Protein AF-A0A151R615-F1 (afdb_monomer)

Radius of gyration: 16.31 Å; Cα contacts (8 Å, |Δi|>4): 35; chains: 1; bounding box: 26×44×36 Å

InterPro domains:
  IPR012337 Ribonuclease H-like superfamil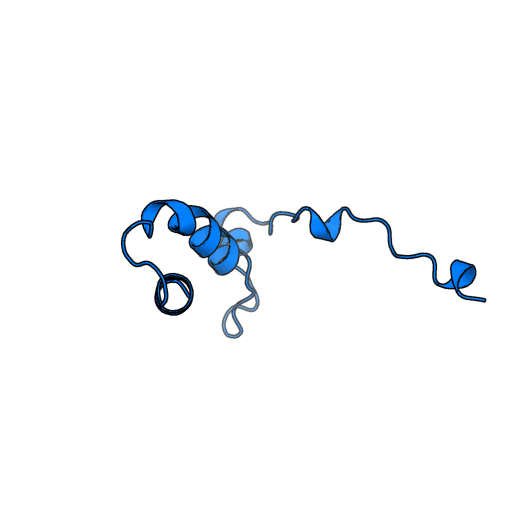y [SSF53098] (5-49)
  IPR036397 Ribonuclease H superfamily [G3DSA:3.30.420.10] (1-56)

pLDDT: mean 88.89, std 9.92, range [54.0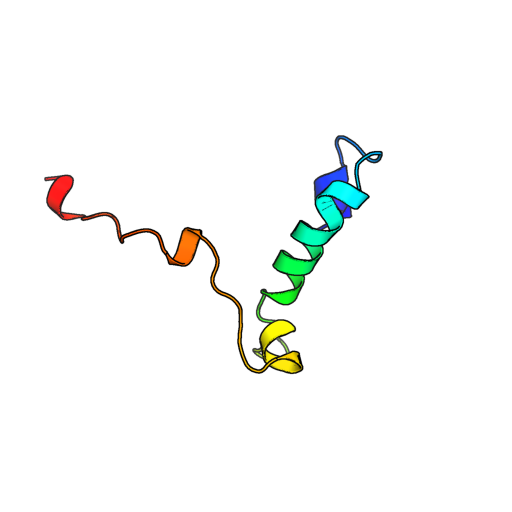3, 98.06]

Solvent-accessible surface area (backbone atoms only — not comparable to full-atom values): 3966 Å² total; per-residue (Å²): 108,66,73,66,72,34,71,85,52,71,87,55,54,72,78,47,41,66,58,47,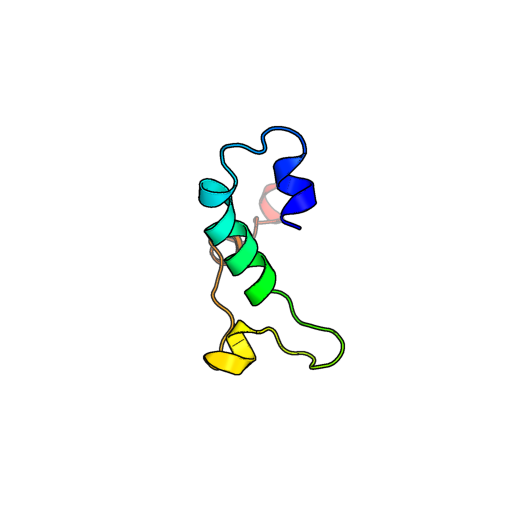52,52,56,56,33,60,45,65,35,87,91,74,73,44,17,57,32,33,72,77,72,71,48,67,84,84,52,78,77,76,70,53,78,78,79,66,73,76,77,79,112

Structure (mmCIF, N/CA/C/O backbone):
data_AF-A0A151R615-F1
#
_entry.id   AF-A0A151R615-F1
#
loop_
_atom_site.group_PDB
_atom_site.id
_atom_site.type_symbol
_atom_site.label_atom_id
_atom_site.label_alt_id
_atom_site.label_comp_id
_atom_site.label_asym_id
_atom_site.label_entity_id
_atom_site.label_seq_id
_atom_site.pdbx_PDB_ins_code
_atom_site.Cartn_x
_atom_site.Cartn_y
_atom_site.Cartn_z
_atom_site.occupancy
_atom_site.B_iso_or_equiv
_atom_site.auth_seq_id
_atom_site.auth_comp_id
_atom_site.auth_asym_id
_atom_site.auth_atom_id
_atom_site.pdbx_PDB_model_num
ATOM 1 N N . MET A 1 1 ? 5.394 1.199 9.630 1.00 86.69 1 MET A N 1
ATOM 2 C CA . MET A 1 1 ? 4.382 2.030 8.944 1.00 86.69 1 MET A CA 1
ATOM 3 C C . MET A 1 1 ? 3.097 2.132 9.757 1.00 86.69 1 MET A C 1
ATOM 5 O O . MET A 1 1 ? 2.885 3.178 10.347 1.00 86.69 1 MET A O 1
ATOM 9 N N . LEU A 1 2 ? 2.309 1.058 9.908 1.00 87.12 2 LEU A N 1
ATOM 10 C CA . LEU A 1 2 ? 1.042 1.094 10.660 1.00 87.12 2 LEU A CA 1
ATOM 11 C C . LEU A 1 2 ? 1.193 1.625 12.096 1.00 87.12 2 LEU A C 1
ATOM 13 O O . LEU A 1 2 ? 0.523 2.574 12.482 1.00 87.12 2 LEU A O 1
ATOM 17 N N . ARG A 1 3 ? 2.152 1.091 12.865 1.00 87.69 3 ARG A N 1
ATOM 18 C CA . ARG A 1 3 ? 2.453 1.567 14.229 1.00 87.69 3 ARG A CA 1
ATOM 19 C C . ARG A 1 3 ? 2.717 3.073 14.302 1.00 87.69 3 ARG A C 1
ATOM 21 O O . ARG A 1 3 ? 2.379 3.692 15.302 1.00 87.69 3 ARG A O 1
ATOM 28 N N . GLU A 1 4 ? 3.343 3.636 13.273 1.00 89.69 4 GLU A N 1
ATOM 29 C CA . GLU A 1 4 ? 3.691 5.057 13.222 1.00 89.69 4 GLU A CA 1
ATOM 30 C C . GLU A 1 4 ? 2.459 5.920 12.936 1.00 89.69 4 GLU A C 1
ATOM 32 O O . GLU A 1 4 ? 2.278 6.944 13.585 1.00 89.69 4 GLU A O 1
ATOM 37 N N . ILE A 1 5 ? 1.574 5.458 12.050 1.00 86.94 5 ILE A N 1
ATOM 38 C CA . ILE A 1 5 ? 0.309 6.131 11.713 1.00 86.94 5 ILE A CA 1
ATOM 39 C C . ILE A 1 5 ? -0.649 6.145 12.914 1.00 86.94 5 ILE A C 1
ATOM 41 O O . ILE A 1 5 ? -1.322 7.137 13.171 1.00 86.94 5 ILE A O 1
ATOM 45 N N . LEU A 1 6 ? -0.651 5.081 13.720 1.00 88.44 6 LEU A N 1
ATOM 46 C CA . LEU A 1 6 ? -1.560 4.932 14.863 1.00 88.44 6 LEU A CA 1
ATOM 47 C C . LEU A 1 6 ? -1.063 5.569 16.167 1.00 88.44 6 LEU A C 1
ATOM 49 O O . LEU A 1 6 ? -1.702 5.401 17.209 1.00 88.44 6 LEU A O 1
ATOM 53 N N . LYS A 1 7 ? 0.064 6.297 16.154 1.00 84.25 7 LYS A N 1
ATOM 54 C CA . LYS A 1 7 ? 0.628 6.920 17.367 1.00 84.25 7 LYS A CA 1
ATOM 55 C C . LYS A 1 7 ? -0.344 7.878 18.070 1.00 84.25 7 LYS A C 1
ATOM 57 O O . LYS A 1 7 ? -0.277 7.976 19.291 1.00 84.25 7 LYS A O 1
ATOM 62 N N . GLY A 1 8 ? -1.243 8.540 17.333 1.00 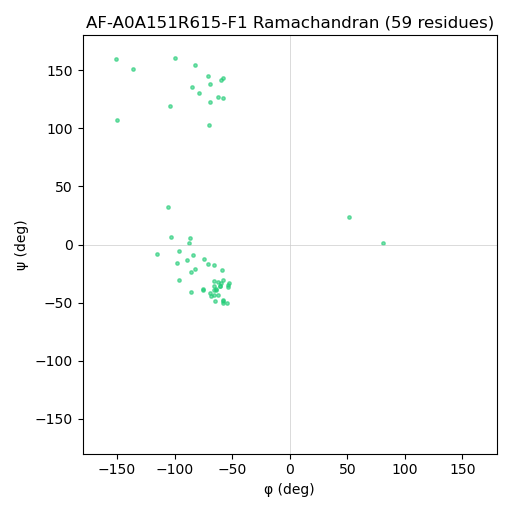74.94 8 GLY A N 1
ATOM 63 C CA . GLY A 1 8 ? -2.219 9.495 17.881 1.00 74.94 8 GLY A CA 1
ATOM 64 C C . GLY A 1 8 ? -3.613 8.922 18.166 1.00 74.94 8 GLY A C 1
ATOM 65 O O . GLY A 1 8 ? -4.276 9.368 19.098 1.00 74.94 8 GLY A O 1
ATOM 66 N N . ASN A 1 9 ? -4.065 7.921 17.404 1.00 76.38 9 ASN A N 1
ATOM 67 C CA . ASN A 1 9 ? -5.380 7.302 17.578 1.00 76.38 9 ASN A CA 1
ATOM 68 C C . ASN A 1 9 ? -5.338 5.828 17.150 1.00 76.38 9 ASN A C 1
ATOM 70 O O . ASN A 1 9 ? -5.283 5.510 15.966 1.00 76.38 9 ASN A O 1
ATOM 74 N N . LYS A 1 10 ? -5.378 4.922 18.132 1.00 75.56 10 LYS A N 1
ATOM 75 C CA . LYS A 1 10 ? -5.310 3.467 17.912 1.00 75.56 10 LYS A CA 1
ATOM 76 C C . LYS A 1 10 ? -6.663 2.830 17.577 1.00 75.56 10 LYS A C 1
ATOM 78 O O . LYS A 1 10 ? -6.693 1.643 17.272 1.00 75.56 10 LYS A O 1
ATOM 83 N N . LYS A 1 11 ? -7.772 3.573 17.688 1.00 81.50 11 LYS A N 1
ATOM 84 C CA . LYS A 1 11 ? -9.128 3.026 17.514 1.00 81.50 11 LYS A CA 1
ATOM 85 C C . LYS A 1 11 ? -9.562 2.911 16.053 1.00 81.50 11 LYS A C 1
ATOM 87 O O . LYS A 1 11 ? -10.441 2.112 15.790 1.00 81.50 11 LYS A O 1
ATOM 92 N N . SER A 1 12 ? -8.928 3.658 15.152 1.00 85.56 12 SER A N 1
ATOM 93 C CA . SER A 1 12 ? -9.255 3.724 13.718 1.00 85.56 12 SER A CA 1
ATOM 94 C C . SER A 1 12 ? -8.235 2.976 12.859 1.00 85.56 12 SER A C 1
ATOM 96 O O . SER A 1 12 ? -7.858 3.431 11.785 1.00 85.56 12 SER A O 1
ATOM 98 N N . TRP A 1 13 ? -7.650 1.893 13.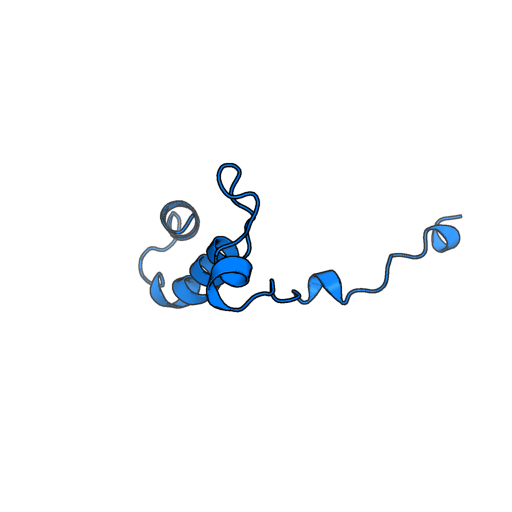372 1.00 89.69 13 TRP A N 1
ATOM 99 C CA . TRP A 1 13 ? -6.564 1.203 12.667 1.00 89.69 13 TRP A CA 1
ATOM 100 C C . TRP A 1 13 ? -7.023 0.555 11.362 1.00 89.69 13 TRP A C 1
ATOM 102 O O . TRP A 1 13 ? -6.246 0.478 10.411 1.00 89.69 13 TRP A O 1
ATOM 112 N N . ASP A 1 14 ? -8.275 0.123 11.338 1.00 91.62 14 ASP A N 1
ATOM 113 C CA . ASP A 1 14 ? -8.992 -0.452 10.214 1.00 91.62 14 ASP A CA 1
ATOM 114 C C . ASP A 1 14 ? -9.204 0.574 9.097 1.00 91.62 14 ASP A C 1
ATOM 116 O O . ASP A 1 14 ? -8.951 0.248 7.940 1.00 91.62 14 ASP A O 1
ATOM 120 N N . ASP A 1 15 ? -9.507 1.833 9.435 1.00 91.94 15 ASP A N 1
ATOM 121 C CA . ASP A 1 15 ? -9.618 2.926 8.456 1.00 91.94 15 ASP A CA 1
ATOM 122 C C . ASP A 1 15 ? -8.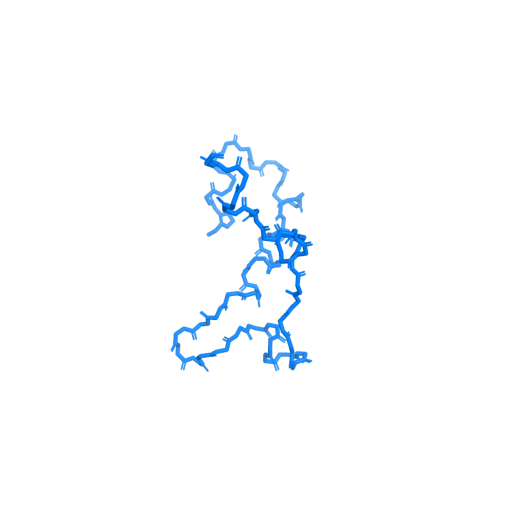298 3.157 7.694 1.00 91.94 15 ASP A C 1
ATOM 124 O O . ASP A 1 15 ? -8.289 3.466 6.503 1.00 91.94 15 ASP A O 1
ATOM 128 N N . TYR A 1 16 ? -7.153 2.987 8.367 1.00 90.94 16 TYR A N 1
ATOM 129 C CA . TYR A 1 16 ? -5.832 3.196 7.760 1.00 90.94 16 TYR A CA 1
ATOM 130 C C . TYR A 1 16 ? -5.245 1.948 7.103 1.00 90.94 16 TYR A C 1
ATOM 132 O O . TYR A 1 16 ? -4.261 2.062 6.364 1.00 90.94 16 TYR A O 1
ATOM 140 N N . LEU A 1 17 ? -5.802 0.765 7.364 1.00 92.19 17 LEU A N 1
ATOM 141 C CA . LEU A 1 17 ? -5.238 -0.491 6.883 1.00 92.19 17 LEU 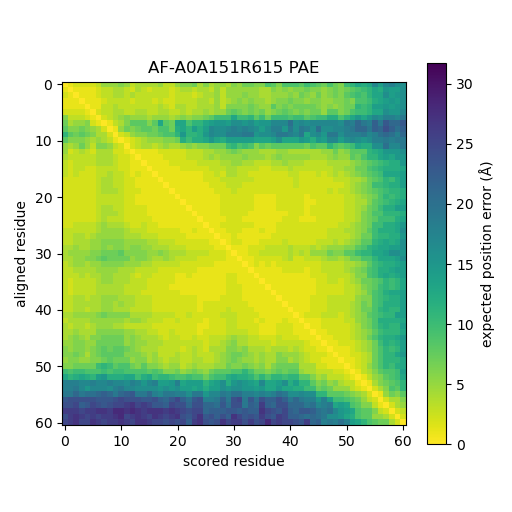A CA 1
ATOM 142 C C . LEU A 1 17 ? -5.115 -0.531 5.348 1.00 92.19 17 LEU A C 1
ATOM 144 O O . LEU A 1 17 ? -4.003 -0.799 4.882 1.00 92.19 17 LEU A O 1
ATOM 148 N N . PRO A 1 18 ? -6.150 -0.175 4.556 1.00 94.31 18 PRO A N 1
ATOM 149 C CA . PRO A 1 18 ? -6.049 -0.200 3.096 1.00 94.31 18 PRO A CA 1
ATOM 150 C C . PRO A 1 18 ? -4.961 0.742 2.569 1.00 94.31 18 PRO A C 1
ATOM 152 O O . PRO A 1 18 ? -4.257 0.429 1.610 1.00 94.31 18 PRO A O 1
ATOM 155 N N . HIS A 1 19 ? -4.779 1.896 3.216 1.00 92.12 19 HIS A N 1
ATOM 156 C CA . HIS A 1 19 ? -3.768 2.879 2.827 1.00 92.12 19 HIS A CA 1
ATOM 157 C C . HIS A 1 19 ? -2.347 2.378 3.096 1.00 92.12 19 HIS A C 1
ATOM 159 O O . HIS A 1 19 ? -1.453 2.565 2.270 1.00 92.12 19 HIS A O 1
ATOM 165 N N . VAL A 1 20 ? -2.135 1.729 4.243 1.00 93.81 20 VAL A N 1
ATOM 166 C CA . VAL A 1 20 ? -0.834 1.156 4.607 1.00 93.81 20 VAL A CA 1
ATOM 167 C C . VAL A 1 20 ? -0.485 -0.027 3.723 1.00 93.81 20 VAL A C 1
ATOM 169 O O . VAL A 1 20 ? 0.649 -0.112 3.258 1.00 93.81 20 VAL A O 1
ATOM 172 N N . GLU A 1 21 ? -1.442 -0.919 3.486 1.00 95.81 21 GLU A N 1
ATOM 173 C CA . GLU A 1 21 ? -1.267 -2.062 2.595 1.00 95.81 21 GLU A CA 1
ATOM 174 C C . GLU A 1 21 ? -0.888 -1.598 1.189 1.00 95.81 21 GLU A C 1
ATOM 176 O O . GLU A 1 21 ? 0.130 -2.032 0.649 1.00 95.81 21 GLU A O 1
ATOM 181 N N . PHE A 1 22 ? -1.652 -0.656 0.628 1.00 95.94 22 PHE A N 1
ATOM 182 C CA . PHE A 1 22 ? -1.371 -0.109 -0.693 1.00 95.94 22 PHE A CA 1
ATOM 183 C C . PHE A 1 22 ? 0.026 0.512 -0.759 1.00 95.94 22 PHE A C 1
ATOM 185 O O . PHE A 1 22 ? 0.794 0.218 -1.673 1.00 95.94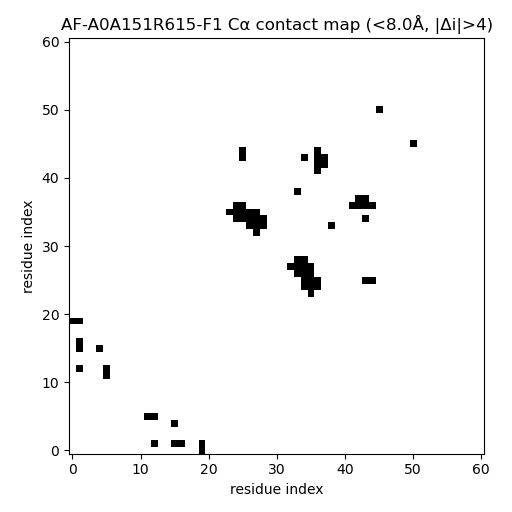 22 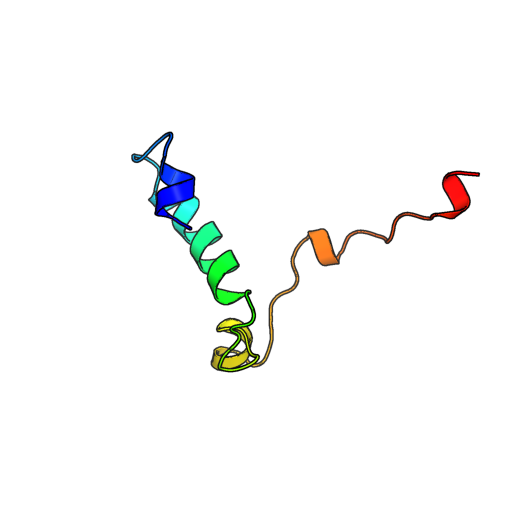PHE A O 1
ATOM 192 N N . ALA A 1 23 ? 0.385 1.344 0.222 1.00 94.81 23 ALA A N 1
ATOM 193 C CA . ALA A 1 23 ? 1.690 1.986 0.246 1.00 94.81 23 ALA A CA 1
ATOM 194 C C . ALA A 1 23 ? 2.835 0.970 0.380 1.00 94.81 23 ALA A C 1
ATOM 196 O O . ALA A 1 23 ? 3.853 1.121 -0.289 1.00 94.81 23 ALA A O 1
ATOM 197 N N . TYR A 1 24 ? 2.666 -0.075 1.193 1.00 95.56 24 TYR A N 1
ATOM 198 C CA . TYR A 1 24 ? 3.652 -1.145 1.333 1.00 95.56 24 TYR A CA 1
ATOM 199 C C . TYR A 1 24 ? 3.820 -1.936 0.030 1.00 95.56 24 TYR A C 1
ATOM 201 O O . TYR A 1 24 ? 4.940 -2.086 -0.454 1.00 95.56 24 TYR A O 1
ATOM 209 N N . ASN A 1 25 ? 2.715 -2.363 -0.587 1.00 96.75 25 ASN A N 1
ATOM 210 C CA . ASN A 1 25 ? 2.730 -3.164 -1.813 1.00 96.75 25 ASN A CA 1
ATOM 211 C C . ASN A 1 25 ? 3.294 -2.417 -3.029 1.00 96.75 25 ASN A C 1
ATOM 213 O O . ASN A 1 25 ? 3.689 -3.050 -4.008 1.00 96.75 25 ASN A O 1
ATOM 217 N N . ARG A 1 26 ? 3.364 -1.083 -2.963 1.00 96.25 26 ARG A N 1
ATOM 218 C CA . ARG A 1 26 ? 3.907 -0.220 -4.016 1.00 96.25 26 ARG A CA 1
ATOM 219 C C . ARG A 1 26 ? 5.422 -0.032 -3.956 1.00 96.25 26 ARG A C 1
ATOM 221 O O . ARG A 1 26 ? 6.024 0.357 -4.956 1.00 96.25 26 ARG A O 1
ATOM 228 N N . VAL A 1 27 ? 6.043 -0.220 -2.794 1.00 95.50 27 VAL A N 1
ATOM 229 C CA . VAL A 1 27 ? 7.459 0.119 -2.595 1.00 95.50 27 VAL A CA 1
ATOM 230 C C . VAL A 1 27 ? 8.352 -0.964 -3.189 1.00 95.50 27 VAL A C 1
ATOM 232 O O . VAL A 1 27 ? 8.202 -2.146 -2.897 1.00 95.50 27 VAL A O 1
ATOM 235 N N . VAL A 1 28 ? 9.331 -0.545 -3.992 1.00 96.25 28 VAL A N 1
ATOM 236 C CA . VAL A 1 28 ? 10.360 -1.439 -4.530 1.00 96.25 28 VAL A CA 1
ATOM 237 C C . VAL A 1 28 ? 11.279 -1.897 -3.400 1.00 96.25 28 VAL A C 1
ATOM 239 O O . VAL A 1 28 ? 11.894 -1.085 -2.703 1.00 96.25 28 VAL A O 1
ATOM 242 N N . HIS A 1 29 ? 11.386 -3.210 -3.213 1.00 95.44 29 HIS A N 1
ATOM 243 C CA . HIS A 1 29 ? 12.265 -3.793 -2.206 1.00 95.44 29 HIS A CA 1
ATOM 244 C C . HIS A 1 29 ? 13.690 -3.956 -2.746 1.00 95.44 29 HIS A C 1
ATOM 246 O O . HIS A 1 29 ? 13.896 -4.475 -3.838 1.00 95.44 29 HIS A O 1
ATOM 252 N N . LYS A 1 30 ? 14.697 -3.581 -1.946 1.00 95.81 30 LYS A N 1
ATOM 253 C CA . LYS A 1 30 ? 16.117 -3.602 -2.356 1.00 95.81 30 LYS A CA 1
ATOM 254 C C . LYS A 1 30 ? 16.636 -4.985 -2.758 1.00 95.81 30 LYS A C 1
ATOM 256 O O . LYS A 1 30 ? 17.514 -5.082 -3.601 1.00 95.81 30 LYS A O 1
ATOM 261 N N . THR A 1 31 ? 16.133 -6.047 -2.130 1.00 96.31 31 THR A N 1
ATOM 262 C CA . THR A 1 31 ? 16.606 -7.417 -2.382 1.00 96.31 31 THR A CA 1
ATOM 263 C C . THR A 1 31 ? 16.093 -7.970 -3.709 1.00 96.31 31 THR A C 1
ATOM 265 O O . THR A 1 31 ? 16.822 -8.669 -4.400 1.00 96.31 31 THR A O 1
ATOM 268 N N . THR A 1 32 ? 14.843 -7.670 -4.063 1.00 95.12 32 THR A N 1
ATOM 269 C CA . THR A 1 32 ? 14.182 -8.187 -5.271 1.00 95.12 32 THR A CA 1
ATOM 270 C C . THR A 1 32 ? 14.228 -7.201 -6.434 1.00 95.12 32 THR A C 1
ATOM 272 O O . THR A 1 32 ? 13.950 -7.596 -7.560 1.00 95.12 32 THR A O 1
ATOM 275 N N . ASN A 1 33 ? 14.535 -5.924 -6.169 1.00 96.81 33 ASN A N 1
ATOM 276 C CA . ASN A 1 33 ? 14.356 -4.798 -7.091 1.00 96.81 33 ASN A CA 1
ATOM 277 C C . ASN A 1 33 ? 12.944 -4.713 -7.696 1.00 96.81 33 ASN A C 1
ATOM 279 O O . ASN A 1 33 ? 12.754 -4.109 -8.746 1.00 96.81 33 ASN A O 1
ATOM 283 N N . MET A 1 34 ? 11.951 -5.286 -7.012 1.00 97.31 34 MET A N 1
ATOM 284 C CA . MET A 1 34 ? 10.543 -5.280 -7.409 1.00 97.31 34 MET A CA 1
ATOM 285 C C . MET A 1 34 ? 9.661 -4.988 -6.197 1.00 97.31 34 MET A C 1
ATOM 287 O O . MET A 1 34 ? 10.012 -5.315 -5.058 1.00 97.31 34 MET A O 1
ATOM 291 N N . SER A 1 35 ? 8.513 -4.374 -6.446 1.00 97.81 35 SER A N 1
ATOM 292 C CA . SER A 1 35 ? 7.434 -4.197 -5.478 1.00 97.81 35 SER A CA 1
ATOM 293 C C . SER A 1 35 ? 6.549 -5.449 -5.392 1.00 97.81 35 SER A C 1
ATOM 295 O O . SER A 1 35 ? 6.449 -6.205 -6.363 1.00 97.81 35 SER A O 1
ATOM 297 N N . PRO A 1 36 ? 5.866 -5.689 -4.259 1.00 97.94 36 PRO A N 1
ATOM 298 C CA . PRO A 1 36 ? 4.881 -6.765 -4.161 1.00 97.94 36 PRO A CA 1
ATOM 299 C C . PRO A 1 36 ? 3.797 -6.725 -5.250 1.00 97.94 36 PRO A C 1
ATOM 301 O O . PRO A 1 36 ? 3.413 -7.780 -5.752 1.00 97.94 36 PRO A O 1
ATOM 304 N N . PHE A 1 37 ? 3.339 -5.538 -5.670 1.00 98.06 37 PHE A N 1
ATOM 305 C CA . PHE A 1 37 ? 2.389 -5.423 -6.781 1.00 98.06 37 PHE A CA 1
ATOM 306 C C . PHE A 1 37 ? 2.957 -5.950 -8.103 1.00 98.06 37 PHE A C 1
ATOM 308 O O . PHE A 1 37 ? 2.278 -6.703 -8.799 1.00 98.06 37 PHE A O 1
ATOM 315 N N . GLU A 1 38 ? 4.210 -5.626 -8.421 1.00 98.06 38 GLU A N 1
ATOM 316 C CA . GLU A 1 38 ? 4.872 -6.150 -9.620 1.00 98.06 38 GLU A CA 1
ATOM 317 C C . GLU A 1 38 ? 5.043 -7.666 -9.552 1.00 98.06 38 GLU A C 1
ATOM 319 O O . GLU A 1 38 ? 4.833 -8.349 -10.547 1.00 98.06 38 GLU A O 1
ATOM 324 N N . ILE A 1 39 ? 5.361 -8.203 -8.374 1.00 97.50 39 ILE A N 1
ATOM 325 C CA . ILE A 1 39 ? 5.537 -9.647 -8.189 1.00 97.50 39 ILE A CA 1
ATOM 326 C C . ILE A 1 39 ? 4.219 -10.404 -8.401 1.00 97.50 39 ILE A C 1
ATOM 328 O O . ILE A 1 39 ? 4.215 -11.455 -9.035 1.00 97.50 39 ILE A O 1
ATOM 332 N N . VAL A 1 40 ? 3.108 -9.899 -7.859 1.00 97.50 40 VAL A N 1
ATOM 333 C CA . VAL A 1 40 ? 1.818 -10.611 -7.879 1.00 97.50 40 VAL A CA 1
ATOM 334 C C . VAL A 1 40 ? 1.042 -10.360 -9.172 1.00 97.50 40 VAL A C 1
ATOM 336 O O . VAL A 1 40 ? 0.442 -11.285 -9.714 1.00 97.50 40 VAL A O 1
ATOM 339 N N . TYR A 1 41 ? 1.044 -9.123 -9.669 1.00 97.12 41 TYR A N 1
ATOM 340 C CA . TYR A 1 41 ? 0.185 -8.695 -10.777 1.00 97.12 41 TYR A CA 1
ATOM 341 C C . TYR A 1 41 ? 0.956 -8.307 -12.041 1.00 97.12 41 TYR A C 1
ATOM 343 O O . TYR A 1 41 ? 0.341 -8.060 -13.076 1.00 97.12 41 TYR A O 1
ATOM 351 N N . GLY A 1 42 ? 2.287 -8.235 -11.982 1.00 97.19 42 GLY A N 1
ATOM 352 C CA . GLY A 1 42 ? 3.126 -7.856 -13.120 1.00 97.19 42 GLY A CA 1
ATOM 353 C C . GLY A 1 42 ? 3.227 -6.349 -13.371 1.00 97.19 42 GLY A C 1
ATOM 354 O O . GLY A 1 42 ? 3.896 -5.944 -14.318 1.00 97.19 42 GLY A O 1
ATOM 355 N N . PHE A 1 43 ? 2.592 -5.502 -12.555 1.00 96.38 43 PHE A N 1
ATOM 356 C CA . PHE A 1 43 ? 2.696 -4.045 -12.670 1.00 96.38 43 PHE A CA 1
ATOM 357 C C . PHE A 1 43 ? 2.513 -3.353 -11.320 1.00 96.38 43 PHE A C 1
ATOM 359 O O . PHE A 1 43 ? 1.906 -3.900 -10.402 1.00 96.38 43 PHE A O 1
ATOM 366 N N . ASN A 1 44 ? 2.997 -2.114 -11.221 1.00 96.56 44 ASN A N 1
ATOM 367 C CA . ASN A 1 44 ? 2.818 -1.267 -10.049 1.00 96.56 44 ASN A CA 1
ATOM 368 C C . ASN A 1 44 ? 1.748 -0.184 -10.323 1.00 96.56 44 ASN A C 1
ATOM 370 O O . ASN A 1 44 ? 1.940 0.620 -11.240 1.00 96.56 44 ASN A O 1
ATOM 374 N N . PRO A 1 45 ? 0.625 -0.125 -9.579 1.00 95.69 45 PRO A N 1
ATOM 375 C CA . PRO A 1 45 ? -0.453 0.829 -9.840 1.00 95.69 45 PRO A CA 1
ATOM 376 C C . PRO A 1 45 ? -0.008 2.299 -9.803 1.00 95.69 45 PRO A C 1
ATOM 378 O O . PRO A 1 45 ? 0.797 2.713 -8.960 1.00 95.69 45 PRO A O 1
ATOM 381 N N . LEU A 1 46 ? -0.582 3.121 -10.686 1.00 93.56 46 LEU A N 1
ATOM 382 C CA . LEU A 1 46 ? -0.400 4.575 -10.667 1.00 93.56 46 LEU A CA 1
ATOM 383 C C . LEU A 1 46 ? -1.133 5.200 -9.475 1.00 93.56 46 LEU A C 1
ATOM 385 O O . LEU A 1 46 ? -2.208 4.750 -9.083 1.00 93.56 46 LEU A O 1
ATOM 389 N N . THR A 1 47 ? -0.553 6.252 -8.903 1.00 92.19 47 THR A N 1
ATOM 390 C CA . THR A 1 47 ? -1.211 7.068 -7.875 1.00 92.19 47 THR A CA 1
ATOM 391 C C . THR A 1 47 ? -1.772 8.344 -8.501 1.00 92.19 47 THR A C 1
ATOM 393 O O . THR A 1 47 ? -1.286 8.766 -9.551 1.00 92.19 47 THR A O 1
ATOM 396 N N . PRO A 1 48 ? -2.736 9.026 -7.855 1.00 90.31 48 PRO A N 1
ATOM 397 C CA . PRO A 1 48 ? -3.221 10.325 -8.329 1.00 90.31 48 PRO A CA 1
ATOM 398 C C . PRO A 1 48 ? -2.098 11.343 -8.571 1.00 90.31 48 PRO A C 1
ATOM 400 O O . PRO A 1 48 ? -2.165 12.125 -9.511 1.00 90.31 48 PRO A O 1
ATOM 403 N N . LEU A 1 49 ? -1.022 11.280 -7.777 1.00 88.38 49 LEU A N 1
ATOM 404 C CA . LEU A 1 49 ? 0.163 12.122 -7.947 1.00 88.38 49 LEU A CA 1
ATOM 405 C C . LEU A 1 49 ? 0.872 11.887 -9.292 1.00 88.38 49 LEU A C 1
ATOM 407 O O . LEU A 1 49 ? 1.426 12.821 -9.857 1.00 88.38 49 LEU A O 1
ATOM 411 N N . ASN A 1 50 ? 0.835 10.663 -9.828 1.00 88.06 50 ASN A N 1
ATOM 412 C CA . ASN A 1 50 ? 1.402 10.358 -11.144 1.00 88.06 50 ASN A CA 1
ATOM 413 C C . ASN A 1 50 ? 0.598 10.955 -12.306 1.00 88.06 50 ASN A C 1
ATOM 415 O O . ASN A 1 50 ? 1.114 11.012 -13.416 1.00 88.06 50 ASN A O 1
ATOM 419 N N . LEU A 1 51 ? -0.651 11.355 -12.062 1.00 88.38 51 LEU A N 1
ATOM 420 C CA . LEU A 1 51 ? -1.542 11.918 -13.075 1.00 88.38 51 LEU A CA 1
ATOM 421 C C . LEU A 1 51 ? -1.539 13.451 -13.069 1.00 88.38 51 LEU A C 1
ATOM 423 O O . LEU A 1 51 ? -2.188 14.059 -13.919 1.00 88.38 51 LEU A O 1
ATOM 427 N N . LEU A 1 52 ? -0.847 14.082 -12.114 1.00 88.88 52 LEU A N 1
ATOM 428 C CA . LEU A 1 52 ? -0.751 15.534 -12.076 1.00 88.88 52 LEU A CA 1
ATOM 429 C C . LEU A 1 52 ? 0.096 16.036 -13.255 1.00 88.88 52 LEU A C 1
ATOM 431 O O . LEU A 1 52 ? 1.138 15.442 -13.552 1.00 88.88 52 LEU A O 1
ATOM 435 N N . PRO A 1 53 ? -0.318 17.132 -13.918 1.00 84.88 53 PRO A N 1
ATOM 436 C CA . PRO A 1 53 ? 0.510 17.768 -14.929 1.00 84.88 53 PRO A CA 1
ATOM 437 C C . PRO A 1 53 ? 1.829 18.217 -14.295 1.00 84.88 53 PRO A C 1
ATOM 439 O O . PRO A 1 53 ? 1.859 18.684 -13.153 1.00 84.88 53 PRO A O 1
ATOM 442 N N . ILE A 1 54 ? 2.925 18.071 -15.040 1.00 80.50 54 ILE A N 1
ATOM 443 C CA . ILE A 1 54 ? 4.228 18.576 -14.605 1.00 80.50 54 ILE A CA 1
ATOM 444 C C . ILE A 1 54 ? 4.093 20.100 -14.486 1.00 80.50 54 ILE A C 1
ATOM 446 O O . ILE A 1 54 ? 3.626 20.722 -15.444 1.00 80.50 54 ILE A O 1
ATOM 450 N N . PRO A 1 55 ? 4.444 20.707 -13.337 1.00 78.44 55 PRO A N 1
ATOM 451 C CA . PRO A 1 55 ? 4.365 22.152 -13.189 1.00 78.44 55 PRO A CA 1
ATOM 452 C C . PRO A 1 55 ? 5.222 22.815 -14.267 1.00 78.44 55 PRO A C 1
ATOM 454 O O . PRO A 1 55 ? 6.402 22.489 -14.419 1.00 78.44 55 PRO A O 1
ATOM 457 N N . ASP A 1 56 ? 4.607 23.717 -15.030 1.00 77.50 56 ASP A N 1
ATOM 458 C CA . ASP A 1 56 ? 5.285 24.439 -16.097 1.00 77.50 56 ASP A CA 1
ATOM 459 C C . ASP A 1 56 ? 6.286 25.421 -15.485 1.00 77.50 56 ASP A C 1
ATOM 461 O O . ASP A 1 56 ? 5.924 26.481 -14.969 1.00 77.50 56 ASP A O 1
ATOM 465 N N . VAL A 1 57 ? 7.563 25.045 -15.532 1.00 71.00 57 VAL A N 1
ATOM 466 C CA . VAL A 1 57 ? 8.679 25.849 -15.024 1.00 71.00 57 VAL A CA 1
ATOM 467 C C . VAL A 1 57 ? 8.738 27.220 -15.721 1.00 71.00 57 VAL A C 1
ATOM 469 O O . VAL A 1 57 ? 9.252 28.168 -15.134 1.00 71.00 57 VAL A O 1
ATOM 472 N N . ALA A 1 58 ? 8.153 27.366 -16.919 1.00 64.56 58 ALA A N 1
ATOM 473 C CA . ALA A 1 58 ? 8.114 28.625 -17.666 1.00 64.56 58 ALA A CA 1
ATOM 474 C C . ALA A 1 58 ? 7.121 29.664 -17.111 1.00 64.56 58 ALA A C 1
ATOM 476 O O . ALA A 1 58 ? 7.185 30.828 -17.489 1.00 64.56 58 ALA A O 1
ATOM 477 N N . SER A 1 59 ? 6.225 29.278 -16.199 1.00 61.59 59 SER A N 1
ATOM 478 C CA . SER A 1 59 ? 5.269 30.206 -15.571 1.00 61.59 59 SER A CA 1
ATOM 479 C C . SER A 1 59 ? 5.814 30.914 -14.318 1.00 61.59 59 SER A C 1
ATOM 481 O O . SER A 1 59 ? 5.112 31.719 -13.706 1.00 61.59 59 SER A O 1
ATOM 483 N N . PHE A 1 60 ? 7.076 30.645 -13.953 1.00 65.31 60 PHE A N 1
ATOM 484 C CA . PHE A 1 60 ? 7.786 31.276 -12.832 1.00 65.31 60 PHE A CA 1
ATOM 485 C C . PHE A 1 60 ? 8.807 32.354 -13.255 1.00 65.31 60 PHE A C 1
ATOM 487 O O . PHE A 1 60 ? 9.547 32.839 -12.396 1.00 65.31 60 PHE A O 1
ATOM 494 N N . THR A 1 61 ? 8.868 32.721 -14.541 1.00 54.03 61 THR A N 1
ATOM 495 C CA . THR A 1 61 ? 9.718 33.807 -15.076 1.00 54.03 61 THR A CA 1
ATOM 496 C C . THR A 1 61 ? 8.908 35.003 -15.535 1.00 54.03 61 THR A C 1
ATOM 498 O O . THR A 1 61 ? 7.867 34.767 -16.185 1.00 54.03 61 THR A O 1
#

Organism: Cajanus cajan (NCBI:txid3821)

Secondary structure (DSSP, 8-state):
-HHHHTTS-STTHHHHHHHHHHHHHHSPBTTTTB-HHHHHHSS-PPPGGGGSPPP-GGGG-

Mean predicted aligned error: 6.7 Å

Foldseek 3Di:
DLCVVCPPPVPCSVVCVVVVVLVQQQDQDPVVSDGVCCVPPVDHDDDPVNVDDDPDPVVVD

Sequence (61 aa):
MLREILKGNKKSWDDYLPHVEFAYNRVVHKTTNMSPFEIVYGFNPLTPLNLLPIPDVASFT

Nearest PDB structures (foldseek):
  6rny-assembly1_O  TM=8.144E-01  e=1.619E-01  Human spumaretrovirus
  4bac-assembly1_B-2  TM=7.880E-01  e=1.415E-01  Human spumaretrovirus
  6rny-assembly1_P  TM=7.327E-01  e=9.456E-02  Human spumaretrovirus
  6rny-assembly1_L  TM=7.837E-01  e=1.852E-01  Human spumaretrovirus
  4ikf-assembly1_B  TM=7.938E-01  e=3.172E-01  Human spumaretrovirus